Protein AF-A0A0L7KJ23-F1 (afdb_monomer_lite)

InterPro domains:
  IPR006526 Exported protein, PHISTa/b/c, conserved domain, Plasmodium [TIGR01639] (19-64)
  IPR019111 Plasmodium RESA, N-terminal [PF09687] (17-137)
  IPR044885 Plasmodium RESA, N-terminal helical domain superfamily [G3DSA:6.10.280.180] (16-148)

Structure (mmCIF, N/CA/C/O backbone):
data_AF-A0A0L7KJ23-F1
#
_entry.id   AF-A0A0L7KJ23-F1
#
loop_
_atom_site.group_PDB
_atom_site.id
_atom_site.type_symbol
_atom_site.label_atom_id
_atom_site.label_alt_id
_atom_site.label_comp_id
_atom_site.label_asym_id
_atom_site.label_entity_id
_atom_site.label_seq_id
_atom_site.pdbx_PDB_ins_code
_atom_site.Cartn_x
_atom_site.Cartn_y
_atom_site.Cartn_z
_atom_site.occupancy
_atom_site.B_iso_or_equiv
_atom_site.auth_seq_id
_atom_site.auth_comp_id
_atom_site.auth_asym_id
_atom_site.auth_atom_id
_atom_site.pdbx_PDB_model_num
ATOM 1 N N . MET A 1 1 ? 15.203 33.202 -6.742 1.00 35.19 1 MET A N 1
ATOM 2 C CA . MET A 1 1 ? 14.122 32.812 -7.670 1.00 35.19 1 MET A CA 1
ATOM 3 C C . MET A 1 1 ? 13.520 31.529 -7.114 1.00 35.19 1 MET A C 1
ATOM 5 O O . MET A 1 1 ? 13.822 30.435 -7.570 1.00 35.19 1 MET A O 1
ATOM 9 N N . GLU A 1 2 ? 12.794 31.681 -6.008 1.00 40.03 2 GLU A N 1
ATOM 10 C CA . GLU A 1 2 ? 11.972 30.626 -5.420 1.00 40.03 2 GLU A CA 1
ATOM 11 C C . GLU A 1 2 ? 10.679 30.580 -6.220 1.00 40.03 2 GLU A C 1
ATOM 13 O O . GLU A 1 2 ? 10.086 31.634 -6.423 1.00 40.03 2 GLU A O 1
ATOM 18 N N . LEU A 1 3 ? 10.328 29.394 -6.719 1.00 39.03 3 LEU A N 1
ATOM 19 C CA . LEU A 1 3 ? 9.005 28.935 -7.166 1.00 39.03 3 LEU A CA 1
ATOM 20 C C . LEU A 1 3 ? 9.230 27.792 -8.158 1.00 39.03 3 LEU A C 1
ATOM 22 O O . LEU A 1 3 ? 9.276 27.996 -9.366 1.00 39.03 3 LEU A O 1
ATOM 26 N N . LEU A 1 4 ? 9.362 26.570 -7.646 1.00 33.94 4 LEU A N 1
ATOM 27 C CA . LEU A 1 4 ? 9.006 25.386 -8.421 1.00 33.94 4 LEU A CA 1
ATOM 28 C C . LEU A 1 4 ? 8.134 24.486 -7.557 1.00 33.94 4 LEU A C 1
ATOM 30 O O . LEU A 1 4 ? 8.586 23.542 -6.922 1.00 33.94 4 LEU A O 1
ATOM 34 N N . ASN A 1 5 ? 6.860 24.870 -7.596 1.00 34.25 5 ASN A N 1
ATOM 35 C CA . ASN A 1 5 ? 5.727 23.998 -7.841 1.00 34.25 5 ASN A CA 1
ATOM 36 C C . ASN A 1 5 ? 5.493 22.905 -6.805 1.00 34.25 5 ASN A C 1
ATOM 38 O O . ASN A 1 5 ? 6.008 21.793 -6.902 1.00 34.25 5 ASN A O 1
ATOM 42 N N . GLN A 1 6 ? 4.587 23.252 -5.889 1.00 37.34 6 GLN A N 1
ATOM 43 C CA . GLN A 1 6 ? 3.545 22.361 -5.393 1.00 37.34 6 GLN A CA 1
ATOM 44 C C . GLN A 1 6 ? 3.263 21.263 -6.427 1.00 37.34 6 GLN A C 1
ATOM 46 O O . GLN A 1 6 ? 2.749 21.523 -7.520 1.00 37.34 6 GLN A O 1
ATOM 51 N N . GLU A 1 7 ? 3.672 20.042 -6.087 1.00 39.25 7 GLU A N 1
ATOM 52 C CA . GLU A 1 7 ? 3.255 18.834 -6.778 1.00 39.25 7 GLU A CA 1
ATOM 53 C C . GLU A 1 7 ? 1.745 18.737 -6.582 1.00 39.25 7 GLU A C 1
ATOM 55 O O . GLU A 1 7 ? 1.258 18.265 -5.559 1.00 39.25 7 GLU A O 1
ATOM 60 N N . ASN A 1 8 ? 0.999 19.281 -7.541 1.00 39.28 8 ASN A N 1
ATOM 61 C CA . ASN A 1 8 ? -0.435 19.089 -7.627 1.00 39.28 8 ASN A CA 1
ATOM 62 C C . ASN A 1 8 ? -0.645 17.628 -8.061 1.00 39.28 8 ASN A C 1
ATOM 64 O O . ASN A 1 8 ? -0.793 17.320 -9.246 1.00 39.28 8 ASN A O 1
ATOM 68 N N . ASP A 1 9 ? -0.524 16.721 -7.088 1.00 39.66 9 ASP A N 1
ATOM 69 C CA . ASP A 1 9 ? -0.891 15.312 -7.169 1.00 39.66 9 ASP A CA 1
ATOM 70 C C . ASP A 1 9 ? -2.410 15.266 -7.353 1.00 39.66 9 ASP A C 1
ATOM 72 O O . ASP A 1 9 ? -3.188 15.124 -6.414 1.00 39.66 9 ASP A O 1
ATOM 76 N N . GLY A 1 10 ? -2.862 15.446 -8.592 1.00 40.50 10 GLY A N 1
ATOM 77 C CA . GLY A 1 10 ? -4.242 15.175 -8.951 1.00 40.50 10 GLY A CA 1
ATOM 78 C C . GLY A 1 10 ? -4.499 13.679 -8.830 1.00 40.50 10 GLY A C 1
ATOM 79 O O . GLY A 1 10 ? -4.373 12.992 -9.830 1.00 40.50 10 GLY A O 1
ATOM 80 N N . PHE A 1 11 ? -4.795 13.169 -7.631 1.00 43.41 11 PHE A N 1
ATOM 81 C CA . PHE A 1 11 ? -5.365 11.836 -7.397 1.00 43.41 11 PHE A CA 1
ATOM 82 C C . PHE A 1 11 ? -5.809 11.692 -5.926 1.00 43.41 11 PHE A C 1
ATOM 84 O O . PHE A 1 11 ? -5.039 11.220 -5.099 1.00 43.41 11 PHE A O 1
ATOM 91 N N . LEU A 1 12 ? -7.069 12.055 -5.639 1.00 49.06 12 LEU A N 1
ATOM 92 C CA . LEU A 1 12 ? -7.780 11.904 -4.352 1.00 49.06 12 LEU A CA 1
ATOM 93 C C . LEU A 1 12 ? -7.156 12.663 -3.158 1.00 49.06 12 LEU A C 1
ATOM 95 O O . LEU A 1 12 ? -5.979 12.535 -2.850 1.00 49.06 12 LEU A O 1
ATOM 99 N N . GLU A 1 13 ? -7.975 13.462 -2.474 1.00 55.44 13 GLU A N 1
ATOM 100 C CA . GLU A 1 13 ? -7.579 14.224 -1.282 1.00 55.44 13 GLU A CA 1
ATOM 101 C C . GLU A 1 13 ? -6.997 13.293 -0.201 1.00 55.44 13 GLU A C 1
ATOM 103 O O . GLU A 1 13 ? -7.563 12.230 0.068 1.00 55.44 13 GLU A O 1
ATOM 108 N N . ASP A 1 14 ? -5.859 13.664 0.402 1.00 71.88 14 ASP A N 1
ATOM 109 C CA . ASP A 1 14 ? -5.261 12.887 1.493 1.00 71.88 14 ASP A CA 1
ATOM 110 C C . ASP A 1 14 ? -6.206 12.897 2.698 1.00 71.88 14 ASP A C 1
ATOM 112 O O . ASP A 1 14 ? -6.366 13.903 3.387 1.00 71.88 14 ASP A O 1
ATOM 116 N N . MET A 1 15 ? -6.833 11.754 2.968 1.00 79.81 15 MET A N 1
ATOM 117 C CA . MET A 1 15 ? -7.821 11.626 4.038 1.00 79.81 15 MET A CA 1
ATOM 118 C C . MET A 1 15 ? -7.188 11.400 5.417 1.00 79.81 15 MET A C 1
ATOM 120 O O . MET A 1 15 ? -7.915 11.139 6.380 1.00 79.81 15 MET A O 1
ATOM 124 N N . SER A 1 16 ? -5.856 11.464 5.539 1.00 81.81 16 SER A N 1
ATOM 125 C CA . SER A 1 16 ? -5.136 11.139 6.775 1.00 81.81 16 SER A CA 1
ATOM 126 C C . SER A 1 16 ? -5.656 11.896 7.996 1.00 81.81 16 SER A C 1
ATOM 128 O O . SER A 1 16 ? -5.861 11.269 9.033 1.00 81.81 16 SER A O 1
ATOM 130 N N . ASP A 1 17 ? -5.946 13.192 7.890 1.00 83.12 17 ASP A N 1
ATOM 131 C CA . ASP A 1 17 ? -6.425 13.978 9.035 1.00 83.12 17 ASP A CA 1
ATOM 132 C C . ASP A 1 17 ? -7.827 13.555 9.493 1.00 83.12 17 ASP A C 1
ATOM 134 O O . ASP A 1 17 ? -8.074 13.396 10.690 1.00 83.12 17 ASP A O 1
ATOM 138 N N . SER A 1 18 ? -8.729 13.284 8.546 1.00 87.25 18 SER A N 1
ATOM 139 C CA . SER A 1 18 ? -10.084 12.796 8.833 1.00 87.25 18 SER A CA 1
ATOM 140 C C . SER A 1 18 ? -10.075 11.398 9.461 1.00 87.25 18 SER A C 1
ATOM 142 O O . SER A 1 18 ? -10.838 11.118 10.388 1.00 87.25 18 SER A O 1
ATOM 144 N N . ILE A 1 19 ? -9.190 10.520 8.986 1.00 88.25 19 ILE A N 1
ATOM 145 C CA . ILE A 1 19 ? -9.008 9.167 9.525 1.00 88.25 19 ILE A CA 1
ATOM 146 C C . ILE A 1 19 ? -8.409 9.226 10.935 1.00 88.25 19 ILE A C 1
ATOM 148 O O . ILE A 1 19 ? -8.926 8.586 11.847 1.00 88.25 19 ILE A O 1
ATOM 152 N N . ASN A 1 20 ? -7.365 10.034 11.136 1.00 87.25 20 ASN A N 1
ATOM 153 C CA . ASN A 1 20 ? -6.727 10.210 12.441 1.00 87.25 20 ASN A CA 1
ATOM 154 C C . ASN A 1 20 ? -7.704 10.775 13.477 1.00 87.25 20 ASN A C 1
ATOM 156 O O . ASN A 1 20 ? -7.668 10.372 14.637 1.00 87.25 20 ASN A O 1
ATOM 160 N N . LYS A 1 21 ? -8.585 11.694 13.066 1.00 90.06 21 LYS A N 1
ATOM 161 C CA . LYS A 1 21 ? -9.649 12.210 13.930 1.00 90.06 21 LYS A CA 1
ATOM 162 C C . LYS A 1 21 ? -10.630 11.104 14.333 1.00 90.06 21 LYS A C 1
ATOM 164 O O . LYS A 1 21 ? -10.863 10.930 15.521 1.00 90.06 21 LYS A O 1
ATOM 169 N N . GLN A 1 22 ? -11.122 10.318 13.371 1.00 90.75 22 GLN A N 1
ATOM 170 C CA . GLN A 1 22 ? -12.032 9.197 13.644 1.00 90.75 22 GLN A CA 1
ATOM 171 C C . GLN A 1 22 ? -11.431 8.169 14.607 1.00 90.75 22 GLN A C 1
ATOM 173 O O . GLN A 1 22 ? -12.152 7.657 15.450 1.00 90.75 22 GLN A O 1
ATOM 178 N N . ILE A 1 23 ? -10.130 7.880 14.499 1.00 89.94 23 ILE A N 1
ATOM 179 C CA . ILE A 1 23 ? -9.434 6.949 15.402 1.00 89.94 23 ILE A CA 1
ATOM 180 C C . ILE A 1 23 ? -9.375 7.504 16.830 1.00 89.94 23 ILE A C 1
ATOM 182 O O . ILE A 1 23 ? -9.687 6.787 17.773 1.00 89.94 23 ILE A O 1
ATOM 186 N N . LYS A 1 24 ? -9.036 8.788 16.997 1.00 89.44 24 LYS A N 1
ATOM 187 C CA . LYS A 1 24 ? -8.943 9.437 18.318 1.00 89.44 24 LYS A CA 1
ATOM 188 C C . LYS A 1 24 ? -10.282 9.566 19.045 1.00 89.44 24 LYS A C 1
ATOM 190 O O . LYS A 1 24 ? -10.297 9.748 20.256 1.00 89.44 24 LYS A O 1
ATOM 195 N N . GLU A 1 25 ? -11.383 9.536 18.302 1.00 92.50 25 GLU A N 1
ATOM 196 C CA . GLU A 1 25 ? -12.747 9.630 18.830 1.00 92.50 25 GLU A CA 1
ATOM 197 C C . GLU A 1 25 ? -13.344 8.253 19.179 1.00 92.50 25 GLU A C 1
ATOM 199 O O . GLU A 1 25 ? -14.491 8.180 19.618 1.00 92.50 25 GLU A O 1
ATOM 204 N N . LEU A 1 26 ? -12.594 7.161 18.992 1.00 93.38 26 LEU A N 1
ATOM 205 C CA . LEU A 1 26 ? -13.045 5.817 19.343 1.00 93.38 26 LEU A CA 1
ATOM 206 C C . LEU A 1 26 ? -13.117 5.608 20.856 1.00 93.38 26 LEU A C 1
ATOM 208 O O . LEU A 1 26 ? -12.290 6.089 21.627 1.00 93.38 26 LEU A O 1
ATOM 212 N N . GLU A 1 27 ? -14.085 4.793 21.262 1.00 93.62 27 GLU A N 1
ATOM 213 C CA . GLU A 1 27 ? -14.119 4.211 22.600 1.00 93.62 27 GLU A CA 1
ATOM 214 C C . GLU A 1 27 ? -12.915 3.280 22.819 1.00 93.62 27 GLU A C 1
ATOM 216 O O . GLU A 1 27 ? -12.341 2.751 21.867 1.00 93.62 27 GLU A O 1
ATOM 221 N N . ASN A 1 28 ? -12.564 3.012 24.083 1.00 94.75 28 ASN A N 1
ATOM 222 C CA . ASN A 1 28 ? -11.441 2.128 24.422 1.00 94.75 28 ASN A CA 1
ATOM 223 C C . ASN A 1 28 ? -11.586 0.705 23.861 1.00 94.75 28 ASN A C 1
ATOM 225 O O . ASN A 1 28 ? -10.576 0.046 23.622 1.00 94.75 28 ASN A O 1
ATOM 229 N N . VAL A 1 29 ? -12.819 0.225 23.678 1.00 95.81 29 VAL A N 1
ATOM 230 C CA . VAL A 1 29 ? -13.126 -1.073 23.063 1.00 95.81 29 VAL A CA 1
ATOM 231 C C . VAL A 1 29 ? -14.128 -0.829 21.932 1.00 95.81 29 VAL A C 1
ATOM 233 O O . VAL A 1 29 ? -15.335 -0.951 22.139 1.00 95.81 29 VAL A O 1
ATOM 236 N N . PRO A 1 30 ? -13.656 -0.415 20.744 1.00 93.69 30 PRO A N 1
ATOM 237 C CA . PRO A 1 30 ? -14.542 -0.092 19.640 1.00 93.69 30 PRO A CA 1
ATOM 238 C C . PRO A 1 30 ? -15.199 -1.351 19.067 1.00 93.69 30 PRO A C 1
ATOM 240 O O . PRO A 1 30 ? -14.647 -2.454 19.093 1.00 93.69 30 PRO A O 1
ATOM 243 N N . SER A 1 31 ? -16.387 -1.187 18.483 1.00 96.31 31 SER A N 1
ATOM 244 C CA . SER A 1 31 ? -17.064 -2.299 17.816 1.00 96.31 31 SER A CA 1
ATOM 245 C C . SER A 1 31 ? -16.280 -2.779 16.589 1.00 96.31 31 SER A C 1
ATOM 247 O O . SER A 1 31 ? -15.654 -2.001 15.860 1.00 96.31 31 SER A O 1
ATOM 249 N N . LYS A 1 32 ? -16.373 -4.083 16.306 1.00 95.31 32 LYS A N 1
ATOM 250 C CA . LYS A 1 32 ? -15.711 -4.711 15.151 1.00 95.31 32 LYS A CA 1
ATOM 251 C C . LYS A 1 32 ? -16.092 -4.065 13.813 1.00 95.31 32 LYS A C 1
ATOM 253 O O . LYS A 1 32 ? -15.270 -4.027 12.899 1.00 95.31 32 LYS A O 1
ATOM 258 N N . ASP A 1 33 ? -17.304 -3.536 13.689 1.00 96.12 33 ASP A N 1
ATOM 259 C CA . ASP A 1 33 ? -17.757 -2.876 12.460 1.00 96.12 33 ASP A CA 1
ATOM 260 C C . ASP A 1 33 ? -17.135 -1.491 12.277 1.00 96.12 33 ASP A C 1
ATOM 262 O O . ASP A 1 33 ? -16.740 -1.136 11.165 1.00 96.12 33 ASP A O 1
ATOM 266 N N . ILE A 1 34 ? -16.954 -0.734 13.363 1.00 95.50 34 ILE A N 1
ATOM 267 C CA . ILE A 1 34 ? -16.240 0.546 13.315 1.00 95.50 34 ILE A CA 1
ATOM 268 C C . ILE A 1 34 ? -14.770 0.319 12.939 1.00 95.50 34 ILE A C 1
ATOM 270 O O . ILE A 1 34 ? -14.260 0.999 12.044 1.00 95.50 34 ILE A O 1
ATOM 274 N N . ILE A 1 35 ? -14.121 -0.687 13.537 1.00 96.81 35 ILE A N 1
ATOM 275 C CA . ILE A 1 35 ? -12.746 -1.091 13.200 1.00 96.81 35 ILE A CA 1
ATOM 276 C C . ILE A 1 35 ? -12.621 -1.400 11.701 1.00 96.81 35 ILE A C 1
ATOM 278 O O . ILE A 1 35 ? -11.738 -0.862 11.031 1.00 96.81 35 ILE A O 1
ATOM 282 N N . ARG A 1 36 ? -13.526 -2.220 11.143 1.00 96.50 36 ARG A N 1
ATOM 283 C CA . ARG A 1 36 ? -13.543 -2.553 9.704 1.00 96.50 36 ARG A CA 1
ATOM 284 C C . ARG A 1 36 ? -13.69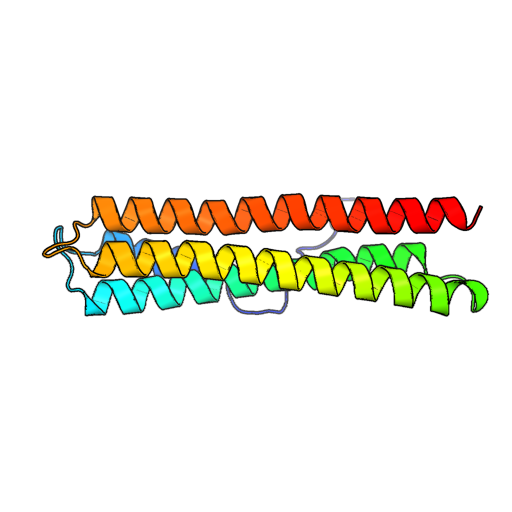2 -1.319 8.825 1.00 96.50 36 ARG A C 1
ATOM 286 O O . ARG A 1 36 ? -12.956 -1.178 7.850 1.00 96.50 36 ARG A O 1
ATOM 293 N N . ASN A 1 37 ? -14.614 -0.427 9.174 1.00 95.56 37 ASN A N 1
ATOM 294 C CA . ASN A 1 37 ? -14.871 0.785 8.403 1.00 95.56 37 ASN A CA 1
ATOM 295 C C . ASN A 1 37 ? -13.654 1.714 8.377 1.00 95.56 37 ASN A C 1
ATOM 297 O O . ASN A 1 37 ? -13.287 2.222 7.316 1.00 95.56 37 ASN A O 1
ATOM 301 N N . ILE A 1 38 ? -13.007 1.927 9.524 1.00 95.25 38 ILE A N 1
ATOM 302 C CA . ILE A 1 38 ? -11.814 2.774 9.600 1.00 95.25 38 ILE A CA 1
ATOM 303 C C . ILE A 1 38 ? -10.641 2.107 8.883 1.00 95.25 38 ILE A C 1
ATOM 305 O O . ILE A 1 38 ? -9.966 2.769 8.093 1.00 95.25 38 ILE A O 1
ATOM 309 N N . TRP A 1 39 ? -10.430 0.802 9.082 1.00 96.00 39 TRP A N 1
ATOM 310 C CA . TRP A 1 39 ? -9.386 0.065 8.373 1.00 96.00 39 TRP A CA 1
ATOM 311 C C . TRP A 1 39 ? -9.544 0.176 6.855 1.00 96.00 39 TRP A C 1
ATOM 313 O O . TRP A 1 39 ? -8.580 0.490 6.162 1.00 96.00 39 TRP A O 1
ATOM 323 N N . PHE A 1 40 ? -10.757 0.002 6.329 1.00 94.56 40 PHE A N 1
ATOM 324 C CA . PHE A 1 40 ? -11.002 0.132 4.895 1.00 94.56 40 PHE A CA 1
ATOM 325 C C . PHE A 1 40 ? -10.632 1.528 4.369 1.00 94.56 40 PHE A C 1
ATOM 327 O O . PHE A 1 40 ? -10.018 1.646 3.307 1.00 94.56 40 PHE A O 1
ATOM 334 N N . LYS A 1 41 ? -10.932 2.592 5.128 1.00 94.69 41 LYS A N 1
ATOM 335 C CA . LYS A 1 41 ? -10.529 3.966 4.779 1.00 94.69 41 LYS A CA 1
ATOM 336 C C . LYS A 1 41 ? -9.008 4.138 4.792 1.00 94.69 41 LYS A C 1
ATOM 338 O O . LYS A 1 41 ? -8.470 4.690 3.834 1.00 94.69 41 LYS A O 1
ATOM 343 N N . VAL A 1 42 ? -8.322 3.641 5.828 1.00 94.25 42 VAL A N 1
ATOM 344 C CA . VAL A 1 42 ? -6.847 3.638 5.919 1.00 94.25 42 VAL A CA 1
ATOM 345 C C . VAL A 1 42 ? -6.248 2.927 4.708 1.00 94.25 42 VAL A C 1
ATOM 347 O O . VAL A 1 42 ? -5.434 3.501 3.990 1.00 94.25 42 VAL A O 1
ATOM 350 N N . HIS A 1 43 ? -6.688 1.697 4.450 1.00 93.56 43 HIS A N 1
ATOM 351 C CA . HIS A 1 43 ? -6.192 0.853 3.371 1.00 93.56 43 HIS A CA 1
ATOM 352 C C . HIS A 1 43 ? -6.360 1.517 1.997 1.00 93.56 43 HIS A C 1
ATOM 354 O O . HIS A 1 43 ? -5.404 1.614 1.229 1.00 93.56 43 HIS A O 1
ATOM 360 N N . CYS A 1 44 ? -7.552 2.044 1.704 1.00 92.25 44 CYS A N 1
ATOM 361 C CA . CYS A 1 44 ? -7.816 2.762 0.458 1.00 92.25 44 CYS A CA 1
ATOM 362 C C . CYS A 1 44 ? -6.950 4.022 0.318 1.00 92.25 44 CYS A C 1
ATOM 364 O O . CYS A 1 44 ? -6.367 4.242 -0.745 1.00 92.25 44 CYS A O 1
ATOM 366 N N . ASN A 1 45 ? -6.820 4.825 1.381 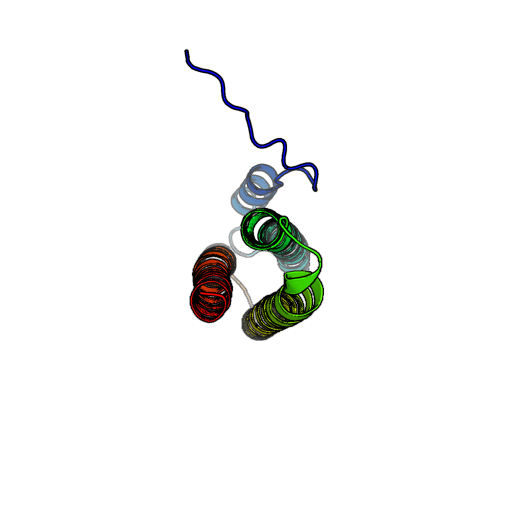1.00 92.25 45 ASN A N 1
ATOM 367 C CA . ASN A 1 45 ? -5.995 6.036 1.369 1.00 92.25 45 ASN A CA 1
ATOM 368 C C . ASN A 1 45 ? -4.527 5.713 1.054 1.00 92.25 45 ASN A C 1
ATOM 370 O O . ASN A 1 45 ? -3.916 6.321 0.175 1.00 92.25 45 ASN A O 1
ATOM 374 N N . GLU A 1 46 ? -3.968 4.704 1.720 1.00 91.94 46 GLU A N 1
ATOM 375 C CA . GLU A 1 46 ? -2.568 4.334 1.533 1.00 91.94 46 GLU A CA 1
ATOM 376 C C . GLU A 1 46 ? -2.307 3.653 0.179 1.00 91.94 46 GLU A C 1
ATOM 378 O O . GLU A 1 46 ? -1.286 3.931 -0.457 1.00 91.94 46 GLU A O 1
ATOM 383 N N . ARG A 1 47 ? -3.249 2.857 -0.349 1.00 91.06 47 ARG A N 1
ATOM 384 C CA . ARG A 1 47 ? -3.174 2.351 -1.733 1.00 91.06 47 ARG A CA 1
ATOM 385 C C . ARG A 1 47 ? -3.182 3.474 -2.765 1.00 91.06 47 ARG A C 1
ATOM 387 O O . ARG A 1 47 ? -2.412 3.423 -3.725 1.00 91.06 47 ARG A O 1
ATOM 394 N N . ASN A 1 48 ? -3.989 4.515 -2.568 1.00 88.44 48 ASN A N 1
ATOM 395 C CA . ASN A 1 48 ? -3.996 5.680 -3.459 1.00 88.44 48 ASN A CA 1
ATOM 396 C C . ASN A 1 48 ? -2.650 6.413 -3.434 1.00 88.44 48 ASN A C 1
ATOM 398 O O . ASN A 1 48 ? -2.065 6.682 -4.486 1.00 88.44 48 ASN A O 1
ATOM 402 N N . LYS A 1 49 ? -2.077 6.619 -2.243 1.00 85.81 49 LYS A N 1
ATOM 403 C CA . LYS A 1 49 ? -0.710 7.143 -2.098 1.00 85.81 49 LYS A CA 1
ATOM 404 C C . LYS A 1 49 ? 0.333 6.226 -2.733 1.00 85.81 49 LYS A C 1
ATOM 406 O O . LYS A 1 49 ? 1.366 6.707 -3.209 1.00 85.81 49 LYS A O 1
ATOM 411 N N . PHE A 1 50 ? 0.111 4.915 -2.747 1.00 86.88 50 PHE A N 1
ATOM 412 C CA . PHE A 1 50 ? 0.985 3.974 -3.437 1.00 86.88 50 PHE A CA 1
ATOM 413 C C . PHE A 1 50 ? 0.885 4.126 -4.959 1.00 86.88 50 PHE A C 1
ATOM 415 O O . PHE A 1 50 ? 1.919 4.121 -5.619 1.00 86.88 50 PHE A O 1
ATOM 422 N N . HIS A 1 51 ? -0.298 4.371 -5.532 1.00 84.69 51 HIS A N 1
ATOM 423 C CA . HIS A 1 51 ? -0.444 4.636 -6.971 1.00 84.69 51 HIS A CA 1
ATOM 424 C C . HIS A 1 51 ? 0.364 5.854 -7.446 1.00 84.69 51 HIS A C 1
ATOM 426 O O . HIS A 1 51 ? 0.929 5.812 -8.543 1.00 84.69 51 HIS A O 1
ATOM 432 N N . SER A 1 52 ? 0.546 6.887 -6.609 1.00 87.31 52 SER A N 1
ATOM 433 C CA . SER A 1 52 ? 1.408 8.031 -6.963 1.00 87.31 52 SER A CA 1
ATOM 434 C C . SER A 1 52 ? 2.877 7.642 -7.209 1.00 87.31 52 SER A C 1
ATOM 436 O O . SER A 1 52 ? 3.608 8.316 -7.943 1.00 87.31 52 SER A O 1
ATOM 438 N N . LEU A 1 53 ? 3.314 6.479 -6.702 1.00 89.06 53 LEU A N 1
ATOM 439 C CA . LEU A 1 53 ? 4.622 5.902 -7.013 1.00 89.06 53 LEU A CA 1
ATOM 440 C C . LEU A 1 53 ? 4.803 5.655 -8.516 1.00 89.06 53 LEU A C 1
ATOM 442 O O . LEU A 1 53 ? 5.872 5.977 -9.043 1.00 89.06 53 LEU A O 1
ATOM 446 N N . ILE A 1 54 ? 3.779 5.116 -9.190 1.00 89.56 54 ILE A N 1
ATOM 447 C CA . ILE A 1 54 ? 3.821 4.762 -10.617 1.00 89.56 54 ILE A CA 1
ATOM 448 C C . ILE A 1 54 ? 4.148 6.006 -11.437 1.00 89.56 54 ILE A C 1
ATOM 450 O O . ILE A 1 54 ? 5.097 5.988 -12.220 1.00 89.56 54 ILE A O 1
ATOM 454 N N . TYR A 1 55 ? 3.440 7.109 -11.192 1.00 89.56 55 TYR A N 1
ATOM 455 C CA . TYR A 1 55 ? 3.687 8.386 -11.861 1.00 89.56 55 TYR A CA 1
ATOM 456 C C . TYR A 1 55 ? 5.104 8.905 -11.604 1.00 89.56 55 TYR A C 1
ATOM 458 O O . TYR A 1 55 ? 5.792 9.325 -12.536 1.00 89.56 55 TYR A O 1
ATOM 466 N N . SER A 1 56 ? 5.587 8.821 -10.361 1.00 91.00 56 SER A N 1
ATOM 467 C CA . SER A 1 56 ? 6.938 9.287 -10.026 1.00 91.00 56 SER A CA 1
ATOM 468 C C . SER A 1 56 ? 8.037 8.491 -10.746 1.00 91.00 56 SER A C 1
ATOM 470 O O . SER A 1 56 ? 9.034 9.066 -11.181 1.00 91.00 56 SER A O 1
ATOM 472 N N . ILE A 1 57 ? 7.855 7.176 -10.913 1.00 92.88 57 ILE A N 1
ATOM 473 C CA . ILE A 1 57 ? 8.791 6.318 -11.651 1.00 92.88 57 ILE A CA 1
ATOM 474 C C . ILE A 1 57 ? 8.642 6.563 -13.155 1.00 92.88 57 ILE A C 1
ATOM 476 O O . ILE A 1 57 ? 9.651 6.600 -13.858 1.00 92.88 57 ILE A O 1
ATOM 480 N N . ARG A 1 58 ? 7.415 6.793 -13.643 1.00 92.31 58 ARG A N 1
ATOM 481 C CA . ARG A 1 58 ? 7.142 7.083 -15.053 1.00 92.31 58 ARG A CA 1
ATOM 482 C C . ARG A 1 58 ? 7.853 8.347 -15.521 1.00 92.31 58 ARG A C 1
ATOM 484 O O . ARG A 1 58 ? 8.533 8.302 -16.536 1.00 92.31 58 ARG A O 1
ATOM 491 N N . LYS A 1 59 ? 7.810 9.427 -14.735 1.00 91.50 59 LYS A N 1
ATOM 492 C CA . LYS A 1 59 ? 8.556 10.665 -15.032 1.00 91.50 59 LYS A CA 1
ATOM 493 C C . LYS A 1 59 ? 10.061 10.410 -15.209 1.00 91.50 59 LYS A C 1
ATOM 495 O O . LYS A 1 59 ? 10.688 10.970 -16.103 1.00 91.50 59 LYS A O 1
ATOM 500 N N . ILE A 1 60 ? 10.651 9.551 -14.372 1.00 91.06 60 ILE A N 1
ATOM 501 C CA . ILE A 1 60 ? 12.079 9.193 -14.463 1.00 91.06 60 ILE A CA 1
ATOM 502 C C . ILE A 1 60 ? 12.346 8.337 -15.703 1.00 91.06 60 ILE A C 1
ATOM 504 O O . ILE A 1 60 ? 13.330 8.569 -16.401 1.00 91.06 60 ILE A O 1
ATOM 508 N N . HIS A 1 61 ? 11.478 7.361 -15.974 1.00 91.75 61 HIS A N 1
ATOM 509 C CA . HIS A 1 61 ? 11.541 6.553 -17.187 1.00 91.75 61 HIS A CA 1
ATOM 510 C C . HIS A 1 61 ? 11.519 7.444 -18.434 1.00 91.75 61 HIS A C 1
ATOM 512 O O . HIS A 1 61 ? 12.433 7.374 -19.251 1.00 91.75 61 HIS A O 1
ATOM 518 N N . ASP A 1 62 ? 10.535 8.331 -18.542 1.00 89.56 62 ASP A N 1
ATOM 519 C CA . ASP A 1 62 ? 10.369 9.188 -19.713 1.00 89.56 62 ASP A CA 1
ATOM 520 C C . ASP A 1 62 ? 11.569 10.135 -19.870 1.00 89.56 62 ASP A C 1
ATOM 522 O O . ASP A 1 62 ? 12.052 10.336 -20.978 1.00 89.56 62 ASP A O 1
ATOM 526 N N . LYS A 1 63 ? 12.173 10.608 -18.771 1.00 88.06 63 LYS A N 1
ATOM 527 C CA . LYS A 1 63 ? 13.439 11.360 -18.824 1.00 88.06 63 LYS A CA 1
ATOM 528 C C . LYS A 1 63 ? 14.617 10.551 -19.392 1.00 88.06 63 LYS A C 1
ATOM 530 O O . LYS A 1 63 ? 15.495 11.130 -20.018 1.00 88.06 63 LYS A O 1
ATOM 535 N N . TYR A 1 64 ? 14.689 9.242 -19.150 1.00 86.56 64 TYR A N 1
ATOM 536 C CA . TYR A 1 64 ? 15.811 8.404 -19.604 1.00 86.56 64 TYR A CA 1
ATOM 537 C C . TYR A 1 64 ? 15.633 7.838 -21.016 1.00 86.56 64 TYR A C 1
ATOM 539 O O . TYR A 1 64 ? 16.628 7.546 -21.683 1.00 86.56 64 TYR A O 1
ATOM 547 N N . PHE A 1 65 ? 14.388 7.676 -21.464 1.00 84.50 65 PHE A N 1
ATOM 548 C CA . PHE A 1 65 ? 14.053 6.961 -22.698 1.00 84.50 65 PHE A CA 1
ATOM 549 C C . PHE A 1 65 ? 13.276 7.811 -23.723 1.00 84.50 65 PHE A C 1
ATOM 551 O O . PHE A 1 65 ? 12.869 7.267 -24.743 1.00 84.50 65 PHE A O 1
ATOM 558 N N . SER A 1 66 ? 13.094 9.120 -23.495 1.00 77.88 66 SER A N 1
ATOM 559 C CA . SER A 1 66 ? 12.409 10.037 -24.433 1.00 77.88 66 SER A CA 1
ATOM 560 C C . SER A 1 66 ? 13.183 10.308 -25.724 1.00 77.88 66 SER A C 1
ATOM 562 O O . SER A 1 66 ? 12.563 10.516 -26.763 1.00 77.88 66 SER A O 1
ATOM 564 N N . ASP A 1 67 ? 14.517 10.273 -25.689 1.00 67.44 67 ASP A N 1
ATOM 565 C CA . ASP A 1 67 ? 15.332 10.558 -26.869 1.00 67.44 67 ASP A CA 1
ATOM 566 C C . ASP A 1 67 ? 15.641 9.285 -27.670 1.00 67.44 67 ASP A C 1
ATOM 568 O O . ASP A 1 67 ? 16.437 8.439 -27.247 1.00 67.44 67 ASP A O 1
ATOM 572 N N . THR A 1 68 ? 15.089 9.231 -28.888 1.00 58.34 68 THR A N 1
ATOM 573 C CA . THR A 1 68 ? 15.346 8.320 -30.030 1.00 58.34 68 THR A CA 1
ATOM 574 C C . THR A 1 68 ? 14.514 7.027 -30.133 1.00 58.34 68 THR A C 1
ATOM 576 O O . THR A 1 68 ? 14.442 6.227 -29.201 1.00 58.34 68 THR A O 1
ATOM 579 N N . ASN A 1 69 ? 14.013 6.754 -31.351 1.00 60.56 69 ASN A N 1
ATOM 580 C CA . ASN A 1 69 ? 13.317 5.515 -31.761 1.00 60.56 69 ASN A CA 1
ATOM 581 C C . ASN A 1 69 ? 14.095 4.222 -31.441 1.00 60.56 69 ASN A C 1
ATOM 583 O O . ASN A 1 69 ? 13.505 3.154 -31.330 1.00 60.56 69 ASN A O 1
ATOM 587 N N . LYS A 1 70 ? 15.424 4.293 -31.264 1.00 62.50 70 LYS A N 1
ATOM 588 C CA . LYS A 1 70 ? 16.259 3.136 -30.898 1.00 62.50 70 LYS A CA 1
ATOM 589 C C . LYS A 1 70 ? 16.068 2.665 -29.449 1.00 62.50 70 LYS A C 1
ATOM 591 O O . LYS A 1 70 ? 16.489 1.560 -29.126 1.00 62.50 70 LYS A O 1
ATOM 596 N N . ASN A 1 71 ? 15.436 3.460 -28.583 1.00 74.00 71 ASN A N 1
ATOM 597 C CA . ASN A 1 71 ? 15.278 3.133 -27.160 1.00 74.00 71 ASN A CA 1
ATOM 598 C C . ASN A 1 71 ? 13.865 2.729 -26.758 1.00 74.00 71 ASN A C 1
ATOM 600 O O . ASN A 1 71 ? 13.646 2.400 -25.592 1.00 74.00 71 ASN A O 1
ATOM 604 N N . GLU A 1 72 ? 12.917 2.744 -27.692 1.00 78.62 72 GLU A N 1
ATOM 605 C CA . GLU A 1 72 ? 11.511 2.500 -27.385 1.00 78.62 72 GLU A CA 1
ATOM 606 C C . GLU A 1 72 ? 11.291 1.078 -26.849 1.00 78.62 72 GLU A C 1
ATOM 608 O O . GLU A 1 72 ? 10.647 0.892 -25.816 1.00 78.62 72 GLU A O 1
ATOM 613 N N . GLU A 1 73 ? 11.900 0.068 -27.480 1.00 85.56 73 GLU A N 1
ATOM 614 C CA . GLU A 1 73 ? 11.750 -1.328 -27.057 1.00 85.56 73 GLU A CA 1
ATOM 615 C C . GLU A 1 73 ? 12.412 -1.595 -25.695 1.00 85.56 73 GLU A C 1
ATOM 617 O O . GLU A 1 73 ? 11.812 -2.217 -24.811 1.00 85.56 73 GLU A O 1
ATOM 622 N N . LEU A 1 74 ? 13.632 -1.082 -25.485 1.00 86.94 74 LEU A N 1
ATOM 623 C CA . LEU A 1 74 ? 14.341 -1.213 -24.210 1.00 86.94 74 LEU A CA 1
ATOM 624 C C . LEU A 1 74 ? 13.598 -0.483 -23.081 1.00 86.94 74 LEU A C 1
ATOM 626 O O . LEU A 1 74 ? 13.421 -1.059 -22.002 1.00 86.94 74 LEU A O 1
ATOM 630 N N . GLY A 1 75 ? 13.134 0.743 -23.344 1.00 88.06 75 GLY A N 1
ATOM 631 C CA . GLY A 1 75 ? 12.311 1.549 -22.442 1.00 88.06 75 GLY A CA 1
ATOM 632 C C . GLY A 1 75 ? 11.030 0.813 -22.052 1.00 88.06 75 GLY A C 1
ATOM 633 O O . GLY A 1 75 ? 10.795 0.538 -20.875 1.00 88.06 75 GLY A O 1
ATOM 634 N N . LYS A 1 76 ? 10.260 0.346 -23.041 1.00 89.38 76 LYS A N 1
ATOM 635 C CA . LYS A 1 76 ? 9.042 -0.450 -22.820 1.00 89.38 76 LYS A CA 1
ATOM 636 C C . LYS A 1 76 ? 9.317 -1.701 -21.984 1.00 89.38 76 LYS A C 1
ATOM 638 O O . LYS A 1 76 ? 8.583 -1.991 -21.038 1.00 89.38 76 LYS A O 1
ATOM 643 N N . LYS A 1 77 ? 10.399 -2.428 -22.276 1.00 91.31 77 LYS A N 1
ATOM 644 C CA . LYS A 1 77 ? 10.790 -3.635 -21.533 1.00 91.31 77 LYS A CA 1
ATOM 645 C C . LYS A 1 77 ? 11.133 -3.334 -20.075 1.00 91.31 77 LYS A C 1
ATOM 647 O O . LYS A 1 77 ? 10.725 -4.093 -19.193 1.00 91.31 77 LYS A O 1
ATOM 652 N N . VAL A 1 78 ? 11.897 -2.275 -19.794 1.00 92.69 78 VAL A N 1
ATOM 653 C CA . VAL A 1 78 ? 12.245 -1.919 -18.408 1.00 92.69 78 VAL A CA 1
ATOM 654 C C . VAL A 1 78 ? 11.046 -1.338 -17.662 1.00 92.69 78 VAL A C 1
ATOM 656 O O . VAL A 1 78 ? 10.852 -1.678 -16.497 1.00 92.69 78 VAL A O 1
ATOM 659 N N . TRP A 1 79 ? 10.194 -0.564 -18.337 1.00 94.50 79 TRP A N 1
ATOM 660 C CA . TRP A 1 79 ? 8.949 -0.052 -17.777 1.00 94.50 79 TRP A CA 1
ATOM 661 C C . TRP A 1 79 ? 8.017 -1.183 -17.342 1.00 94.50 79 TRP A C 1
ATOM 663 O O . TRP A 1 79 ? 7.616 -1.221 -16.183 1.00 94.50 79 TRP A O 1
ATOM 673 N N . ASN A 1 80 ? 7.766 -2.163 -18.216 1.00 94.12 80 ASN A N 1
ATOM 674 C CA . ASN A 1 80 ? 6.928 -3.320 -17.890 1.00 94.12 80 ASN A CA 1
ATOM 675 C C . ASN A 1 80 ? 7.464 -4.096 -16.679 1.00 94.12 80 ASN A C 1
ATOM 677 O O . ASN A 1 80 ? 6.691 -4.528 -15.827 1.00 94.12 80 ASN A O 1
ATOM 681 N N . LYS A 1 81 ? 8.792 -4.230 -16.559 1.00 95.12 81 LYS A N 1
ATOM 682 C CA . LYS A 1 81 ? 9.417 -4.834 -15.373 1.00 95.12 81 LYS A CA 1
ATOM 683 C C . LYS A 1 81 ? 9.184 -4.002 -14.116 1.00 95.12 81 LYS A C 1
ATOM 685 O O . LYS A 1 81 ? 8.921 -4.575 -13.068 1.00 95.12 81 LYS A O 1
ATOM 690 N N . CYS A 1 82 ? 9.286 -2.677 -14.196 1.00 95.94 82 CYS A N 1
ATOM 691 C CA . CYS A 1 82 ? 8.976 -1.808 -13.064 1.00 95.94 82 CYS A CA 1
ATOM 692 C C . CYS A 1 82 ? 7.502 -1.920 -12.660 1.00 95.94 82 CYS A C 1
ATOM 694 O O . CYS A 1 82 ? 7.237 -2.079 -11.476 1.00 95.94 82 CYS A O 1
ATOM 696 N N . CYS A 1 83 ? 6.561 -1.926 -13.609 1.00 94.50 83 CYS A N 1
ATOM 697 C CA . CYS A 1 83 ? 5.144 -2.161 -13.320 1.00 94.50 83 CYS A CA 1
ATOM 698 C C . CYS A 1 83 ? 4.922 -3.500 -12.611 1.00 94.50 83 CYS A C 1
ATOM 700 O O . CYS A 1 83 ? 4.273 -3.521 -11.572 1.00 94.50 83 CYS A O 1
ATOM 702 N N . ALA A 1 84 ? 5.517 -4.586 -13.116 1.00 95.56 84 ALA A N 1
ATOM 703 C CA . ALA A 1 84 ? 5.412 -5.902 -12.490 1.00 95.56 84 ALA A CA 1
ATOM 704 C C . ALA A 1 84 ? 5.928 -5.895 -11.040 1.00 95.56 84 ALA A C 1
ATOM 706 O O . ALA A 1 84 ? 5.238 -6.384 -10.154 1.00 95.56 84 ALA A O 1
ATOM 707 N N . ILE A 1 85 ? 7.088 -5.274 -10.785 1.00 95.69 85 ILE A N 1
ATOM 708 C CA . ILE A 1 85 ? 7.650 -5.136 -9.431 1.00 95.69 85 ILE A CA 1
ATOM 709 C C . ILE A 1 85 ? 6.709 -4.331 -8.527 1.00 95.69 85 ILE A C 1
ATOM 711 O O . ILE A 1 85 ? 6.455 -4.734 -7.401 1.00 95.69 85 ILE A O 1
ATOM 715 N N . ILE A 1 86 ? 6.180 -3.203 -9.008 1.00 94.38 86 ILE A N 1
ATOM 716 C CA . ILE A 1 86 ? 5.258 -2.361 -8.232 1.00 94.38 86 ILE A CA 1
ATOM 717 C C . ILE A 1 86 ? 4.007 -3.154 -7.841 1.00 94.38 86 ILE A C 1
ATOM 719 O O . ILE A 1 86 ? 3.606 -3.120 -6.680 1.00 94.38 86 ILE A O 1
ATOM 723 N N . THR A 1 87 ? 3.406 -3.873 -8.791 1.00 94.25 87 THR A N 1
ATOM 724 C CA . THR A 1 87 ? 2.225 -4.706 -8.542 1.00 94.25 87 THR A CA 1
ATOM 725 C C . THR A 1 87 ? 2.533 -5.840 -7.570 1.00 94.25 87 THR A C 1
ATOM 727 O O . THR A 1 87 ? 1.772 -6.057 -6.634 1.00 94.25 87 THR A O 1
ATOM 730 N N . GLU A 1 88 ? 3.648 -6.544 -7.756 1.00 96.25 88 GLU A N 1
ATOM 731 C CA . GLU A 1 88 ? 4.045 -7.659 -6.895 1.00 96.25 88 GLU A CA 1
ATOM 732 C C . GLU A 1 88 ? 4.277 -7.204 -5.447 1.00 96.25 88 GLU A C 1
ATOM 734 O O . GLU A 1 88 ? 3.755 -7.815 -4.517 1.00 96.25 88 GLU A O 1
ATOM 739 N N . GLU A 1 89 ? 5.011 -6.109 -5.244 1.00 95.56 89 GLU A N 1
ATOM 740 C CA . GLU A 1 89 ? 5.288 -5.576 -3.907 1.00 95.56 89 GLU A CA 1
ATOM 741 C C . GLU A 1 89 ? 4.023 -5.046 -3.215 1.00 95.56 89 GLU A C 1
ATOM 743 O O . GLU A 1 89 ? 3.865 -5.225 -2.006 1.00 95.56 89 GLU A O 1
ATOM 748 N N . LEU A 1 90 ? 3.084 -4.462 -3.970 1.00 94.00 90 LEU A N 1
ATOM 749 C CA . LEU A 1 90 ? 1.781 -4.065 -3.433 1.00 94.00 90 LEU A CA 1
ATOM 750 C C . LEU A 1 90 ? 0.951 -5.283 -3.006 1.00 94.00 90 LEU A C 1
ATOM 752 O O . LEU A 1 90 ? 0.442 -5.306 -1.891 1.00 94.00 90 LEU A O 1
ATOM 756 N N . LEU A 1 91 ? 0.858 -6.317 -3.849 1.00 95.25 91 LEU A N 1
ATOM 757 C CA . LEU A 1 91 ? 0.105 -7.537 -3.533 1.00 95.25 91 LEU A CA 1
ATOM 758 C C . LEU A 1 91 ? 0.680 -8.277 -2.319 1.00 95.25 91 LEU A C 1
ATOM 760 O O . LEU A 1 91 ? -0.078 -8.779 -1.488 1.00 95.25 91 LEU A O 1
ATOM 764 N N . LYS A 1 92 ? 2.012 -8.323 -2.184 1.00 96.69 92 LYS A N 1
ATOM 765 C CA . LYS A 1 92 ? 2.674 -8.874 -0.991 1.00 96.69 92 LYS A CA 1
ATOM 766 C C . LYS A 1 92 ? 2.278 -8.104 0.266 1.00 96.69 92 LYS A C 1
ATOM 768 O O . LYS A 1 92 ? 1.921 -8.722 1.267 1.00 96.69 92 LYS A O 1
ATOM 773 N N . LEU A 1 93 ? 2.323 -6.772 0.215 1.00 96.31 93 LEU A N 1
ATOM 774 C CA . LEU A 1 93 ? 1.941 -5.929 1.345 1.00 96.31 93 LEU A CA 1
ATOM 775 C C . LEU A 1 93 ? 0.460 -6.106 1.706 1.00 96.31 93 LEU A C 1
ATOM 777 O O . LEU A 1 93 ? 0.153 -6.317 2.879 1.00 96.31 93 LEU A O 1
ATOM 781 N N . ASP A 1 94 ? -0.429 -6.092 0.710 1.00 94.94 94 ASP A N 1
ATOM 782 C CA . ASP A 1 94 ? -1.866 -6.314 0.896 1.00 94.94 94 ASP A CA 1
ATOM 783 C C . ASP A 1 94 ? -2.125 -7.672 1.559 1.00 94.94 94 ASP A C 1
ATOM 785 O O . ASP A 1 94 ? -2.904 -7.766 2.504 1.00 94.94 94 ASP A O 1
ATOM 789 N N . SER A 1 95 ? -1.438 -8.729 1.116 1.00 96.56 95 SER A N 1
ATOM 790 C CA . SER A 1 95 ? -1.563 -10.062 1.712 1.00 96.56 95 SER A CA 1
ATOM 791 C C . SER A 1 95 ? -1.139 -10.086 3.182 1.00 96.56 95 SER A C 1
ATOM 793 O O . SER A 1 95 ? -1.818 -10.708 4.000 1.00 96.56 95 SER A O 1
ATOM 795 N N . ILE A 1 96 ? -0.028 -9.428 3.530 1.00 96.50 96 ILE A N 1
ATOM 796 C CA . ILE A 1 96 ? 0.469 -9.360 4.913 1.00 96.50 96 ILE A CA 1
ATOM 797 C C . ILE A 1 96 ? -0.532 -8.609 5.794 1.00 96.50 96 ILE A C 1
ATOM 799 O O . ILE A 1 96 ? -0.929 -9.110 6.845 1.00 96.50 96 ILE A O 1
ATOM 803 N N . GLN A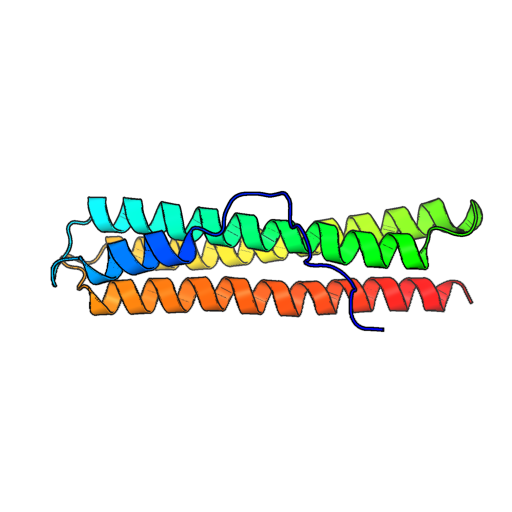 1 97 ? -0.974 -7.434 5.348 1.00 96.12 97 GLN A N 1
ATOM 804 C CA . GLN A 1 97 ? -1.887 -6.588 6.111 1.00 96.12 97 GLN A CA 1
ATOM 805 C C . GLN A 1 97 ? -3.270 -7.220 6.260 1.00 96.12 97 GLN A C 1
ATOM 807 O O . GLN A 1 97 ? -3.834 -7.183 7.347 1.00 96.12 97 GLN A O 1
ATOM 812 N N . ASN A 1 98 ? -3.798 -7.856 5.211 1.00 96.00 98 ASN A N 1
ATOM 813 C CA . ASN A 1 98 ? -5.078 -8.561 5.284 1.00 96.00 98 ASN A CA 1
ATOM 814 C C . ASN A 1 98 ? -5.015 -9.746 6.252 1.00 96.00 98 ASN A C 1
ATOM 816 O O . ASN A 1 98 ? -5.967 -9.970 6.996 1.00 96.00 98 ASN A O 1
ATOM 820 N N . SER A 1 99 ? -3.896 -10.475 6.284 1.00 97.25 99 SER A N 1
ATOM 821 C CA . SER A 1 99 ? -3.681 -11.557 7.251 1.00 97.25 99 SER A CA 1
ATOM 822 C C . SER A 1 99 ? -3.627 -11.030 8.689 1.00 97.25 99 SER A C 1
ATOM 824 O O . SER A 1 99 ? -4.319 -11.535 9.571 1.00 97.25 99 SER A O 1
ATOM 826 N N . GLN A 1 100 ? -2.873 -9.956 8.932 1.00 96.81 100 GLN A N 1
ATOM 827 C CA . GLN A 1 100 ? -2.802 -9.333 10.256 1.00 96.81 100 GLN A CA 1
ATOM 828 C C . GLN A 1 100 ? -4.141 -8.752 10.704 1.00 96.81 100 GLN A C 1
ATOM 830 O O . GLN A 1 100 ? -4.531 -8.943 11.853 1.00 96.81 100 GLN A O 1
ATOM 835 N N . PHE A 1 101 ? -4.86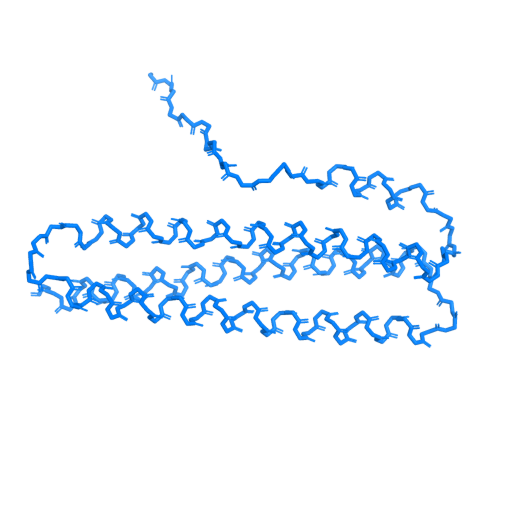5 -8.096 9.798 1.00 97.56 101 PHE A N 1
ATOM 836 C CA . PHE A 1 101 ? -6.203 -7.598 10.077 1.00 97.56 101 PHE A CA 1
ATOM 837 C C . PHE A 1 101 ? -7.156 -8.746 10.403 1.00 97.56 101 PHE A C 1
ATOM 839 O O . PHE A 1 101 ? -7.891 -8.672 11.380 1.00 97.56 101 PHE A O 1
ATOM 846 N N . HIS A 1 102 ? -7.115 -9.839 9.635 1.00 97.06 102 HIS A N 1
ATOM 847 C CA . HIS A 1 102 ? -7.911 -11.025 9.930 1.00 97.06 102 HIS A CA 1
ATOM 848 C C . HIS A 1 102 ? -7.636 -11.542 11.344 1.00 97.06 102 HIS A C 1
ATOM 850 O O . HIS A 1 102 ? -8.579 -11.741 12.103 1.00 97.06 102 HIS A O 1
ATOM 856 N N . ASN A 1 103 ? -6.362 -11.679 11.722 1.00 96.88 103 ASN A N 1
ATOM 857 C CA . ASN A 1 103 ? -5.973 -12.125 13.060 1.00 96.88 103 ASN A CA 1
ATOM 858 C C . ASN A 1 103 ? -6.471 -11.175 14.158 1.00 96.88 103 ASN A C 1
ATOM 860 O O . ASN A 1 103 ? -6.998 -11.645 15.163 1.00 96.88 103 ASN A O 1
ATOM 864 N N . LEU A 1 104 ? -6.371 -9.858 13.948 1.00 97.00 104 LEU A N 1
ATOM 865 C CA . LEU A 1 104 ? -6.914 -8.852 14.866 1.00 97.00 104 LEU A CA 1
ATOM 866 C C . LEU A 1 104 ? -8.430 -9.035 15.046 1.00 97.00 104 LEU A C 1
ATOM 868 O O . LEU A 1 104 ? -8.937 -9.055 16.161 1.00 97.00 104 LEU A O 1
ATOM 872 N N . MET A 1 105 ? -9.164 -9.265 13.954 1.00 96.75 105 MET A N 1
ATOM 873 C CA . MET A 1 105 ? -10.621 -9.429 13.988 1.00 96.75 105 MET A CA 1
ATOM 874 C C . MET A 1 105 ? -11.100 -10.754 14.605 1.00 96.75 105 MET A C 1
ATOM 876 O O . MET A 1 105 ? -12.281 -10.849 14.964 1.00 96.75 105 MET A O 1
ATOM 880 N N . GLN A 1 106 ? -10.227 -11.760 14.730 1.00 96.88 106 GLN A N 1
ATOM 881 C CA . GLN A 1 106 ? -10.527 -13.020 15.424 1.00 96.88 106 GLN A CA 1
ATOM 882 C C . GLN A 1 106 ? -10.458 -12.897 16.950 1.00 96.88 106 GLN A C 1
ATOM 884 O O . GLN A 1 106 ? -11.016 -13.741 17.646 1.00 96.88 106 GLN A O 1
ATOM 889 N N . GLN A 1 107 ? -9.821 -11.851 17.482 1.00 95.88 107 GLN A N 1
ATOM 890 C CA . GLN A 1 107 ? -9.803 -11.600 18.922 1.00 95.88 107 GLN A CA 1
ATOM 891 C C . GLN A 1 107 ? -11.225 -11.344 19.437 1.00 95.88 107 GLN A C 1
ATOM 893 O O . GLN A 1 107 ? -12.060 -10.781 18.723 1.00 95.88 107 GLN A O 1
ATOM 898 N N . GLU A 1 108 ? -11.521 -11.768 20.667 1.00 94.44 108 GLU A N 1
ATOM 899 C CA . GLU A 1 108 ? -12.833 -11.548 21.291 1.00 94.44 108 GLU A CA 1
ATOM 900 C C . GLU A 1 108 ? -13.138 -10.047 21.386 1.00 94.44 108 GLU A C 1
ATOM 902 O O . GLU A 1 108 ? -14.158 -9.575 20.877 1.00 94.44 108 GLU A O 1
ATOM 907 N N . THR A 1 109 ? -12.178 -9.297 21.921 1.00 95.50 109 THR A N 1
ATOM 908 C CA . THR A 1 109 ? -12.172 -7.838 22.000 1.00 95.50 109 THR A CA 1
ATOM 909 C C . THR A 1 109 ? -10.901 -7.292 21.372 1.00 95.50 109 THR A C 1
ATOM 911 O O . THR A 1 109 ? -9.846 -7.903 21.510 1.00 95.50 109 THR A O 1
ATOM 914 N N . VAL A 1 110 ? -11.001 -6.124 20.744 1.00 96.56 110 VAL A N 1
ATOM 915 C CA . VAL A 1 110 ? -9.852 -5.355 20.255 1.00 96.56 110 VAL A CA 1
ATOM 916 C C . VAL A 1 110 ? -9.892 -4.010 20.956 1.00 96.56 110 VAL A C 1
ATOM 918 O O . VAL A 1 110 ? -10.920 -3.334 20.927 1.00 96.56 110 VAL A O 1
ATOM 921 N N . THR A 1 111 ? -8.803 -3.628 21.606 1.00 96.75 111 THR A N 1
ATOM 922 C CA . THR A 1 111 ? -8.689 -2.319 22.250 1.00 96.75 111 THR A CA 1
ATOM 923 C C . THR A 1 111 ? -8.338 -1.231 21.236 1.00 96.75 111 THR A C 1
ATOM 925 O O . THR A 1 111 ? -7.774 -1.498 20.172 1.00 96.75 111 THR A O 1
ATOM 928 N N . LEU A 1 112 ? -8.626 0.025 21.584 1.00 95.44 112 LEU A N 1
ATOM 929 C CA . LEU A 1 112 ? -8.196 1.189 20.810 1.00 95.44 112 LEU A CA 1
ATOM 930 C C . LEU A 1 112 ? -6.685 1.158 20.551 1.00 95.44 112 LEU A C 1
ATOM 932 O O . LEU A 1 112 ? -6.260 1.323 19.412 1.00 95.44 112 LEU A O 1
ATOM 936 N N . GLN A 1 113 ? -5.889 0.871 21.582 1.00 95.75 113 GLN A N 1
ATOM 937 C CA . GLN A 1 113 ? -4.431 0.820 21.476 1.00 95.75 113 GLN A CA 1
ATOM 938 C C . GLN A 1 113 ? -3.962 -0.240 20.466 1.00 95.75 113 GLN A C 1
ATOM 940 O O . GLN A 1 113 ? -3.141 0.056 19.601 1.00 95.75 113 GLN A O 1
ATOM 945 N N . GLU A 1 114 ? -4.514 -1.457 20.521 1.00 96.75 114 GLU A N 1
ATOM 946 C CA . GLU A 1 114 ? -4.177 -2.522 19.565 1.00 96.75 114 GLU A CA 1
ATOM 947 C C . GLU A 1 114 ? -4.545 -2.137 18.128 1.00 96.75 114 GLU A C 1
ATOM 949 O O . GLU A 1 114 ? -3.791 -2.408 17.188 1.00 96.75 114 GLU A O 1
ATOM 954 N N . PHE A 1 115 ? -5.688 -1.470 17.948 1.00 96.75 115 PHE A N 1
ATOM 955 C CA . PHE A 1 115 ? -6.101 -0.985 16.639 1.00 96.75 115 PHE A CA 1
ATOM 956 C C . PHE A 1 115 ? -5.202 0.150 16.124 1.00 96.75 115 PHE A C 1
ATOM 958 O O . PHE A 1 115 ? -4.801 0.132 14.958 1.00 96.75 115 PHE A O 1
ATOM 965 N N . GLU A 1 116 ? -4.830 1.107 16.976 1.00 95.38 116 GLU A N 1
ATOM 966 C CA . GLU A 1 116 ? -3.889 2.181 16.639 1.00 95.38 116 GLU A CA 1
ATOM 967 C C . GLU A 1 116 ? -2.519 1.631 16.237 1.00 95.38 116 GLU A C 1
ATOM 969 O O . GLU A 1 116 ? -1.951 2.051 15.221 1.00 95.38 116 GLU A O 1
ATOM 974 N N . ASP A 1 117 ? -2.008 0.655 16.986 1.00 95.38 117 ASP A N 1
ATOM 975 C CA . ASP A 1 117 ? -0.738 -0.000 16.687 1.00 95.38 117 ASP A CA 1
ATOM 976 C C . ASP A 1 117 ? -0.793 -0.740 15.347 1.00 95.38 117 ASP A C 1
ATOM 978 O O . ASP A 1 117 ? 0.130 -0.618 14.532 1.00 95.38 117 ASP A O 1
ATOM 982 N N . PHE A 1 118 ? -1.902 -1.427 15.057 1.00 96.50 118 PHE A N 1
ATOM 983 C CA . PHE A 1 118 ? -2.139 -2.055 13.759 1.00 96.50 118 PHE A CA 1
ATOM 984 C C . PHE A 1 118 ? -2.187 -1.035 12.606 1.00 96.50 118 PHE A C 1
ATOM 986 O O . PHE A 1 118 ? -1.545 -1.237 11.565 1.00 96.50 118 PHE A O 1
ATOM 993 N N . VAL A 1 119 ? -2.902 0.084 12.769 1.00 95.88 119 VAL A N 1
ATOM 994 C CA . VAL A 1 119 ? -2.978 1.147 11.751 1.00 95.88 119 VAL A CA 1
ATOM 995 C C . VAL A 1 119 ? -1.596 1.749 11.507 1.00 95.88 119 VAL A C 1
ATOM 997 O O . VAL A 1 119 ? -1.161 1.870 10.358 1.00 95.88 119 VAL A O 1
ATOM 1000 N N . LYS A 1 120 ? -0.859 2.069 12.573 1.00 94.50 120 LYS A N 1
ATOM 1001 C CA . LYS A 1 120 ? 0.498 2.621 12.494 1.00 94.50 120 LYS A CA 1
ATOM 1002 C C . LYS A 1 120 ? 1.466 1.651 11.825 1.00 94.50 120 LYS A C 1
ATOM 1004 O O . LYS A 1 120 ? 2.269 2.072 10.987 1.00 94.50 120 LYS A O 1
ATOM 1009 N N . PHE A 1 121 ? 1.395 0.364 12.163 1.00 94.62 121 PHE A N 1
ATOM 1010 C CA . PHE A 1 121 ? 2.159 -0.682 11.489 1.00 94.62 121 PHE A CA 1
ATOM 1011 C C . PHE A 1 121 ? 1.856 -0.692 9.985 1.00 94.62 121 PHE A C 1
ATOM 1013 O O . PHE A 1 121 ? 2.776 -0.643 9.166 1.00 94.62 121 PHE A O 1
ATOM 1020 N N . SER A 1 122 ? 0.575 -0.672 9.618 1.00 95.25 122 SER A N 1
ATOM 1021 C CA . SER A 1 122 ? 0.125 -0.742 8.226 1.00 95.25 122 SER A CA 1
ATOM 1022 C C . SER A 1 122 ? 0.577 0.465 7.399 1.00 95.25 122 SER A C 1
ATOM 1024 O O . SER A 1 122 ? 1.178 0.290 6.336 1.00 95.25 122 SER A O 1
ATOM 1026 N N . VAL A 1 123 ? 0.379 1.687 7.905 1.00 94.56 123 VAL A N 1
ATOM 1027 C CA . VAL A 1 123 ? 0.821 2.934 7.249 1.00 94.56 123 VAL A CA 1
ATOM 1028 C C . VAL A 1 123 ? 2.342 2.948 7.060 1.00 94.56 123 VAL A C 1
ATOM 1030 O O . VAL A 1 123 ? 2.847 3.273 5.981 1.00 94.56 123 VAL A O 1
ATOM 1033 N N . ASN A 1 124 ? 3.102 2.531 8.078 1.00 94.44 124 ASN A N 1
ATOM 1034 C CA . ASN A 1 124 ? 4.555 2.409 7.956 1.00 94.44 124 ASN A CA 1
ATOM 1035 C C . ASN A 1 124 ? 4.963 1.350 6.924 1.00 94.44 124 ASN A C 1
ATOM 1037 O O . ASN A 1 124 ? 5.926 1.566 6.184 1.00 94.44 124 ASN A O 1
ATOM 1041 N N . GLY A 1 125 ? 4.217 0.246 6.834 1.00 95.31 125 GLY A N 1
ATOM 1042 C CA . GLY A 1 125 ? 4.364 -0.764 5.789 1.00 95.31 125 GLY A CA 1
ATOM 1043 C C . GLY A 1 125 ? 4.280 -0.152 4.391 1.00 95.31 125 GLY A C 1
ATOM 1044 O O . GLY A 1 125 ? 5.236 -0.256 3.624 1.00 95.31 125 GLY A O 1
ATOM 1045 N N . TYR A 1 126 ? 3.207 0.586 4.087 1.00 94.44 126 TYR A N 1
ATOM 1046 C CA . TYR A 1 126 ? 3.057 1.287 2.802 1.00 94.44 126 TYR A CA 1
ATOM 1047 C C . TYR A 1 126 ? 4.202 2.251 2.515 1.00 94.44 126 TYR A C 1
ATOM 1049 O O . TYR A 1 126 ? 4.789 2.222 1.429 1.00 94.44 126 TYR A O 1
ATOM 1057 N N . LYS A 1 127 ? 4.557 3.089 3.494 1.00 93.12 127 LYS A N 1
ATOM 1058 C CA . LYS A 1 127 ? 5.643 4.067 3.365 1.00 93.12 127 LYS A CA 1
ATOM 1059 C C . LYS A 1 127 ? 6.975 3.396 3.018 1.00 93.12 127 LYS A C 1
ATOM 1061 O O . LYS A 1 127 ? 7.685 3.854 2.116 1.00 93.12 127 LYS A O 1
ATOM 1066 N N . ASN A 1 128 ? 7.308 2.311 3.713 1.00 95.38 128 ASN A N 1
ATOM 1067 C CA . ASN A 1 128 ? 8.549 1.573 3.505 1.00 95.38 128 ASN A CA 1
ATOM 1068 C C . ASN A 1 128 ? 8.545 0.843 2.158 1.00 95.38 128 ASN A C 1
ATOM 1070 O O . ASN A 1 128 ? 9.475 1.031 1.370 1.00 95.38 128 ASN A O 1
ATOM 1074 N N . THR A 1 129 ? 7.477 0.108 1.837 1.00 95.75 129 THR A N 1
ATOM 1075 C CA . THR A 1 129 ? 7.343 -0.600 0.556 1.00 95.75 129 THR A CA 1
ATOM 1076 C C . THR A 1 129 ? 7.409 0.374 -0.617 1.00 95.75 129 THR A C 1
ATOM 1078 O O . THR A 1 129 ? 8.140 0.124 -1.575 1.00 95.75 129 THR A O 1
ATOM 1081 N N . LYS A 1 130 ? 6.750 1.540 -0.534 1.00 94.38 130 LYS A N 1
ATOM 1082 C CA . LYS A 1 130 ? 6.822 2.590 -1.564 1.00 94.38 130 LYS A CA 1
ATOM 1083 C C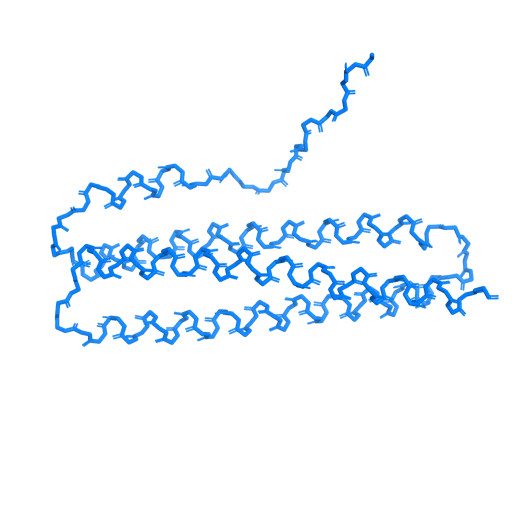 . LYS A 1 130 ? 8.262 3.058 -1.789 1.00 94.38 130 LYS A C 1
ATOM 1085 O O . LYS A 1 130 ? 8.715 3.157 -2.932 1.00 94.38 130 LYS A O 1
ATOM 1090 N N . LYS A 1 131 ? 9.000 3.330 -0.708 1.00 94.56 131 LYS A N 1
ATOM 1091 C CA . LYS A 1 131 ? 10.397 3.789 -0.761 1.00 94.56 131 LYS A CA 1
ATOM 1092 C C . LYS A 1 131 ? 11.317 2.743 -1.390 1.00 94.56 131 LYS A C 1
ATOM 1094 O O . LYS A 1 131 ? 12.094 3.082 -2.286 1.00 94.56 131 LYS A O 1
ATOM 1099 N N . GLU A 1 132 ? 11.235 1.492 -0.948 1.00 96.12 132 GLU A N 1
ATOM 1100 C CA . GLU A 1 132 ? 12.097 0.419 -1.451 1.00 96.12 132 GLU A CA 1
ATOM 1101 C C . GLU A 1 132 ? 11.755 0.042 -2.897 1.00 96.12 132 GLU A C 1
ATOM 1103 O O . GLU A 1 132 ? 12.650 -0.031 -3.742 1.00 96.12 132 GLU A O 1
ATOM 1108 N N . THR A 1 133 ? 10.467 -0.039 -3.238 1.00 96.25 133 THR A N 1
ATOM 1109 C CA . THR A 1 133 ? 10.003 -0.273 -4.616 1.00 96.25 133 THR A CA 1
ATOM 1110 C C . THR A 1 133 ? 10.512 0.811 -5.567 1.00 96.25 133 THR A C 1
ATOM 1112 O O . THR A 1 133 ? 11.038 0.504 -6.644 1.00 96.25 133 THR A O 1
ATOM 1115 N N . LYS A 1 134 ? 10.449 2.091 -5.155 1.00 95.50 134 LYS A N 1
ATOM 1116 C CA . LYS A 1 134 ? 11.009 3.210 -5.931 1.00 95.50 134 LYS A CA 1
ATOM 1117 C C . LYS A 1 134 ? 12.497 3.013 -6.201 1.00 95.50 134 LYS A C 1
ATOM 1119 O O . LYS A 1 134 ? 12.938 3.152 -7.342 1.00 95.50 134 LYS A O 1
ATOM 1124 N N . LYS A 1 135 ? 13.277 2.672 -5.170 1.00 96.31 135 LYS A N 1
ATOM 1125 C CA . LYS A 1 135 ? 14.724 2.433 -5.300 1.00 96.31 135 LYS A CA 1
ATOM 1126 C C . LYS A 1 135 ? 15.022 1.279 -6.255 1.00 96.31 135 LYS A C 1
ATOM 1128 O O . LYS A 1 135 ? 15.894 1.424 -7.113 1.00 96.31 135 LYS A O 1
ATOM 1133 N N . ILE A 1 136 ? 14.299 0.163 -6.139 1.00 96.00 136 ILE A N 1
ATOM 1134 C CA . ILE A 1 136 ? 14.457 -1.007 -7.013 1.00 96.00 136 ILE A CA 1
ATOM 1135 C C . ILE A 1 136 ? 14.204 -0.612 -8.471 1.00 96.00 136 ILE A C 1
ATOM 1137 O O . ILE A 1 136 ? 15.042 -0.882 -9.336 1.00 96.00 136 ILE A O 1
ATOM 1141 N N . CYS A 1 137 ? 13.099 0.085 -8.742 1.00 96.19 137 CYS A N 1
ATOM 1142 C CA . CYS A 1 137 ? 12.751 0.518 -10.093 1.00 96.19 137 CYS A CA 1
ATOM 1143 C C . CYS A 1 137 ? 13.773 1.508 -10.663 1.00 96.19 137 CYS A C 1
ATOM 1145 O O . CYS A 1 137 ? 14.267 1.304 -11.770 1.00 96.19 137 CYS A O 1
ATOM 1147 N N . ILE A 1 138 ? 14.184 2.52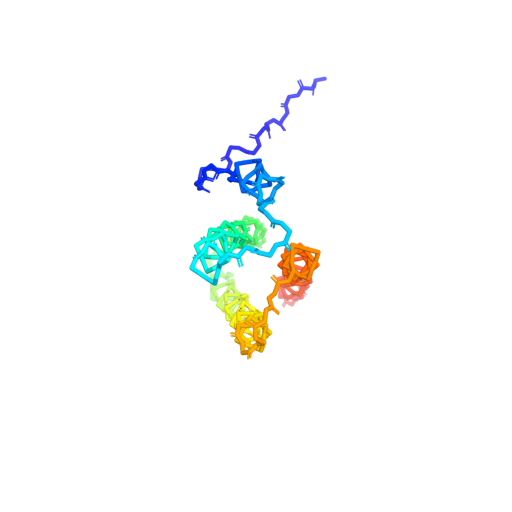1 -9.892 1.00 94.19 138 ILE A N 1
ATOM 1148 C CA . ILE A 1 138 ? 15.223 3.474 -10.318 1.00 94.19 138 ILE A CA 1
ATOM 1149 C C . ILE A 1 138 ? 16.540 2.750 -10.625 1.00 94.19 138 ILE A C 1
ATOM 1151 O O . ILE A 1 138 ? 17.191 3.059 -11.623 1.00 94.19 138 ILE A O 1
ATOM 1155 N N . LYS A 1 139 ? 16.935 1.759 -9.816 1.00 94.81 139 LYS A N 1
ATOM 1156 C CA . LYS A 1 139 ? 18.139 0.954 -10.071 1.00 94.81 139 LYS A CA 1
ATOM 1157 C C . LYS A 1 139 ? 18.030 0.174 -11.386 1.00 94.81 139 LYS A C 1
ATOM 1159 O O . LYS A 1 139 ? 19.009 0.110 -12.127 1.00 94.81 139 LYS A O 1
ATOM 1164 N N . LYS A 1 140 ? 16.859 -0.395 -11.700 1.00 93.50 140 LYS A N 1
ATOM 1165 C CA . LYS A 1 140 ? 16.608 -1.085 -12.981 1.00 93.50 140 LYS A CA 1
ATOM 1166 C C . LYS A 1 140 ? 16.673 -0.119 -14.163 1.00 93.50 140 LYS A C 1
ATOM 1168 O O . LYS A 1 140 ? 17.355 -0.430 -15.135 1.00 93.50 140 LYS A O 1
ATOM 1173 N N . LEU A 1 141 ? 16.034 1.045 -14.047 1.00 91.38 141 LEU A N 1
ATOM 1174 C CA . LEU A 1 141 ? 16.054 2.096 -15.067 1.00 91.38 141 LEU A CA 1
ATOM 1175 C C . LEU A 1 141 ? 17.486 2.570 -15.356 1.00 91.38 141 LEU A C 1
ATOM 1177 O O . LEU A 1 141 ? 17.911 2.557 -16.507 1.00 91.38 141 LEU A O 1
ATOM 1181 N N . LYS A 1 142 ? 18.268 2.892 -14.316 1.00 90.62 142 LYS A N 1
ATOM 1182 C CA . LYS A 1 142 ? 19.680 3.294 -14.457 1.00 90.62 142 LYS A CA 1
ATOM 1183 C C . LYS A 1 142 ? 20.548 2.195 -15.071 1.00 90.62 142 LYS A C 1
ATOM 1185 O O . LYS A 1 142 ? 21.383 2.479 -15.919 1.00 90.62 142 LYS A O 1
ATOM 1190 N N . LYS A 1 143 ? 20.347 0.932 -14.674 1.00 90.69 143 LYS A N 1
ATOM 1191 C CA . LYS A 1 143 ? 21.087 -0.196 -15.260 1.00 90.69 143 LYS A CA 1
ATOM 1192 C C . LYS A 1 143 ? 20.793 -0.345 -16.754 1.00 90.69 143 LYS A C 1
ATOM 1194 O O . LYS A 1 143 ? 21.723 -0.572 -17.514 1.00 90.69 143 LYS A O 1
ATOM 1199 N N . ALA A 1 144 ? 19.530 -0.215 -17.159 1.00 87.81 144 ALA A N 1
ATOM 1200 C CA . ALA A 1 144 ? 19.145 -0.273 -18.567 1.00 87.81 144 ALA A CA 1
ATOM 1201 C C . ALA A 1 144 ? 19.739 0.900 -19.365 1.00 87.81 144 ALA A C 1
ATOM 1203 O O . ALA A 1 144 ? 20.235 0.687 -20.464 1.00 87.81 144 ALA A O 1
ATOM 1204 N N . LEU A 1 145 ? 19.769 2.105 -18.786 1.00 83.75 145 LEU A N 1
ATOM 1205 C CA . LEU A 1 145 ? 20.426 3.261 -19.398 1.00 83.75 145 LEU A CA 1
ATOM 1206 C C . LEU A 1 145 ? 21.933 3.033 -19.600 1.00 83.75 145 LEU A C 1
ATOM 1208 O O . LEU A 1 145 ? 22.453 3.335 -20.663 1.00 83.75 145 LEU A O 1
ATOM 1212 N N . ASN A 1 146 ? 22.635 2.451 -18.627 1.00 83.38 146 ASN A N 1
ATOM 1213 C CA . ASN A 1 146 ? 24.071 2.179 -18.759 1.00 83.38 146 ASN A CA 1
ATOM 1214 C C . ASN A 1 146 ? 24.398 1.067 -19.768 1.00 83.38 146 ASN A C 1
ATOM 1216 O O . ASN A 1 146 ? 25.528 0.993 -20.217 1.00 83.38 146 ASN A O 1
ATOM 1220 N N . GLN A 1 147 ? 23.442 0.193 -20.100 1.00 75.94 147 GLN A N 1
ATOM 1221 C CA . GLN A 1 147 ? 23.603 -0.830 -21.144 1.00 75.94 147 GLN A CA 1
ATOM 1222 C C . GLN A 1 147 ? 23.375 -0.277 -22.561 1.00 75.94 147 GLN A C 1
ATOM 1224 O O . GLN A 1 147 ? 23.552 -1.008 -23.531 1.00 75.94 147 GLN A O 1
ATOM 1229 N N . ARG A 1 148 ? 22.926 0.981 -22.671 1.00 67.62 148 ARG A N 1
ATOM 1230 C CA . ARG A 1 148 ? 22.764 1.713 -23.934 1.00 67.62 148 ARG A CA 1
ATOM 1231 C C . ARG A 1 148 ? 24.081 2.337 -24.416 1.00 67.62 148 ARG A C 1
ATOM 1233 O O . ARG A 1 148 ? 24.222 2.530 -25.621 1.00 67.62 148 ARG A O 1
ATOM 1240 N N . LEU A 1 149 ? 24.955 2.723 -23.480 1.00 54.06 149 LEU A N 1
ATOM 1241 C CA . LEU A 1 149 ? 26.286 3.297 -23.725 1.00 54.06 149 LEU A CA 1
ATOM 1242 C C . LEU A 1 149 ? 27.299 2.181 -23.989 1.00 54.06 149 LEU A C 1
ATOM 1244 O O . LEU A 1 149 ? 28.166 2.404 -24.857 1.00 54.06 149 LEU A O 1
#

pLDDT: mean 86.6, std 16.3, range [33.94, 97.56]

Secondary structure (DSSP, 8-state):
----------S---THHHHHHHHHTS-SS--HHHHHHHHHHHHHHHHHHHHHHHHHHHHHHHHHH-S-GGGHHHHHHHHHHHHHHHHHHHHHHHHHHHHHHHHHHHSS---HHHHHHHHHHHHHHHHHHHHHHHHHHHHHHHHHHHTT-

Radius of gyration: 19.5 Å; chains: 1; bounding box: 44×46×56 Å

Sequence (149 aa):
MELLNQENDGFLEDMSDSINKQIKELENVPSKDIIRNIWFKVHCNERNKFHSLIYSIRKIHDKYFSDTNKNEELGKKVWNKCCAIITEELLKLDSIQNSQFHNLMQQETVTLQEFEDFVKFSVNGYKNTKKETKKICIKKLKKALNQRL

Organism: Plasmodium falciparum (isolate HB3) (NCBI:txid137071)

Foldseek 3Di:
DDDDDDPPPPFDDQCVVVLVVLLVPADQWHDLVSLVVSVVVLLVNLVSVLVVLLVVLVVVLCVLQVPDPVRPVLSVVLNVVLVVLSVVLSVVLVVVLVVVSVVQSPDPIHGSVNSVVSSVVSSVSSVVSSVVSSVVSVVSSVVSSVVVD